Protein AF-X0W443-F1 (afdb_monomer_lite)

Structure (mmCIF, N/CA/C/O backbone):
data_AF-X0W443-F1
#
_entry.id   AF-X0W443-F1
#
loop_
_atom_site.group_PDB
_atom_site.id
_atom_site.type_symbol
_atom_site.label_atom_id
_atom_site.label_alt_id
_atom_site.label_comp_id
_atom_site.label_asym_id
_atom_site.label_entity_id
_atom_site.label_seq_id
_atom_site.pdbx_PDB_ins_code
_atom_site.Cartn_x
_atom_site.Cartn_y
_atom_site.Cartn_z
_atom_site.occupancy
_atom_site.B_iso_or_equiv
_atom_site.auth_seq_id
_atom_site.auth_comp_id
_atom_site.auth_asym_id
_atom_site.auth_atom_id
_atom_site.pdbx_PDB_model_num
ATOM 1 N N . MET A 1 1 ? 32.071 -3.209 -74.431 1.00 52.06 1 MET A N 1
ATOM 2 C CA . MET A 1 1 ? 31.300 -3.433 -73.193 1.00 52.06 1 MET A CA 1
ATOM 3 C C . MET A 1 1 ? 31.252 -4.929 -72.964 1.00 52.06 1 MET A C 1
ATOM 5 O O . MET A 1 1 ? 30.670 -5.610 -73.795 1.00 52.06 1 MET A O 1
ATOM 9 N N . SER A 1 2 ? 31.930 -5.440 -71.938 1.00 71.38 2 SER A N 1
ATOM 10 C CA . SER A 1 2 ? 31.819 -6.853 -71.553 1.00 71.38 2 SER A CA 1
ATOM 11 C C . SER A 1 2 ? 30.580 -7.024 -70.680 1.00 71.38 2 SER A C 1
ATOM 13 O O . SER A 1 2 ? 30.378 -6.226 -69.766 1.00 71.38 2 SER A O 1
ATOM 15 N N . GLU A 1 3 ? 29.752 -8.022 -70.983 1.00 73.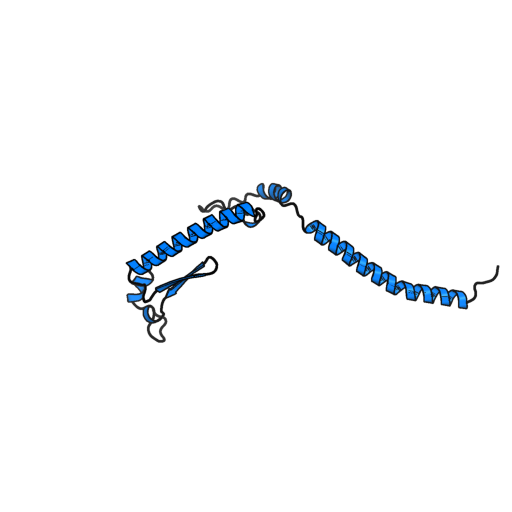38 3 GLU A N 1
ATOM 16 C CA . GLU A 1 3 ? 28.623 -8.408 -70.133 1.00 73.38 3 GLU A CA 1
ATOM 17 C C . GLU A 1 3 ? 29.128 -8.861 -68.753 1.00 73.38 3 GLU A C 1
ATOM 19 O O . GLU A 1 3 ? 30.177 -9.514 -68.674 1.00 73.38 3 GLU A O 1
ATOM 24 N N . PRO A 1 4 ? 28.419 -8.519 -67.663 1.00 71.44 4 PRO A N 1
ATOM 25 C CA . PRO A 1 4 ? 28.774 -8.999 -66.333 1.00 71.44 4 PRO A CA 1
ATOM 26 C C . PRO A 1 4 ? 28.656 -10.529 -66.283 1.00 71.44 4 PRO A C 1
ATOM 28 O O . PRO A 1 4 ? 27.677 -11.101 -66.768 1.00 71.44 4 PRO A O 1
ATOM 31 N N . LYS A 1 5 ? 29.665 -11.205 -65.717 1.00 78.31 5 LYS A N 1
ATOM 32 C CA . LYS A 1 5 ? 29.661 -12.667 -65.588 1.00 78.31 5 LYS A CA 1
ATOM 33 C C . LYS A 1 5 ? 28.677 -13.092 -64.501 1.00 78.31 5 LYS A C 1
ATOM 35 O O . LYS A 1 5 ? 28.579 -12.461 -63.456 1.00 78.31 5 LYS A O 1
ATOM 40 N N . LEU A 1 6 ? 27.992 -14.212 -64.734 1.00 72.19 6 LEU A N 1
ATOM 41 C CA . LEU A 1 6 ? 26.982 -14.767 -63.824 1.00 72.19 6 LEU A CA 1
ATOM 42 C C . LEU A 1 6 ? 27.529 -15.036 -62.407 1.00 72.19 6 LEU A C 1
ATOM 44 O O . LEU A 1 6 ? 26.808 -14.852 -61.432 1.00 72.19 6 LEU A O 1
ATOM 48 N N . SER A 1 7 ? 28.817 -15.386 -62.299 1.00 73.69 7 SER A N 1
ATOM 49 C CA . SER A 1 7 ? 29.536 -15.565 -61.028 1.00 73.69 7 SER A CA 1
ATOM 50 C C . SER A 1 7 ? 29.558 -14.306 -60.168 1.00 73.69 7 SER A C 1
ATOM 52 O O . SER A 1 7 ? 29.420 -14.383 -58.950 1.00 73.69 7 SER A O 1
ATOM 54 N N . ASP A 1 8 ? 29.693 -13.148 -60.810 1.00 75.25 8 ASP A N 1
ATOM 55 C CA . ASP A 1 8 ? 29.823 -11.865 -60.126 1.00 75.25 8 ASP A CA 1
ATOM 56 C C . ASP A 1 8 ? 28.459 -11.457 -59.545 1.00 75.25 8 ASP A C 1
ATOM 58 O O . ASP A 1 8 ? 28.387 -10.831 -58.493 1.00 75.25 8 ASP A O 1
ATOM 62 N N . LEU A 1 9 ? 27.355 -11.873 -60.181 1.00 70.88 9 LEU A N 1
ATOM 63 C CA . LEU A 1 9 ? 25.999 -11.609 -59.689 1.00 70.88 9 LEU A CA 1
ATOM 64 C C . LEU A 1 9 ? 25.621 -12.514 -58.507 1.00 70.88 9 LEU A C 1
ATOM 66 O O . LEU A 1 9 ? 24.875 -12.097 -57.621 1.00 70.88 9 LEU A O 1
ATOM 70 N N . GLU A 1 10 ? 26.154 -13.734 -58.471 1.00 68.06 10 GLU A N 1
ATOM 71 C CA . GLU A 1 10 ? 25.910 -14.704 -57.400 1.00 68.06 10 GLU A CA 1
ATOM 72 C C . GLU A 1 10 ? 26.677 -14.342 -56.113 1.00 68.06 10 GLU A C 1
ATOM 74 O O . GLU A 1 10 ? 26.147 -14.483 -55.009 1.00 68.06 10 GLU A O 1
ATOM 79 N N . GLU A 1 11 ? 27.887 -13.786 -56.244 1.00 66.50 11 GLU A N 1
ATOM 80 C CA . GLU A 1 11 ? 28.679 -13.260 -55.122 1.00 66.50 11 GLU A CA 1
ATOM 81 C C . GLU A 1 11 ? 28.038 -12.007 -54.495 1.00 66.50 11 GLU A C 1
ATOM 83 O O . GLU A 1 11 ? 27.964 -11.889 -53.265 1.00 66.50 11 GLU A O 1
ATOM 88 N N . ILE A 1 12 ? 27.489 -11.105 -55.321 1.00 64.00 12 ILE A N 1
ATOM 89 C CA . ILE A 1 12 ? 26.741 -9.925 -54.855 1.00 64.00 12 ILE A CA 1
ATOM 90 C C . ILE A 1 12 ? 25.462 -10.359 -54.121 1.00 64.00 12 ILE A C 1
ATOM 92 O O . ILE A 1 12 ? 25.199 -9.878 -53.020 1.00 64.00 12 ILE A O 1
ATOM 96 N N . ALA A 1 13 ? 24.709 -11.322 -54.666 1.00 62.22 13 ALA A N 1
ATOM 97 C CA . ALA A 1 13 ? 23.485 -11.832 -54.042 1.00 62.22 13 ALA A CA 1
ATOM 98 C C . ALA A 1 13 ? 23.741 -12.549 -52.702 1.00 62.22 13 ALA A C 1
ATOM 100 O O . ALA A 1 13 ? 22.975 -12.391 -51.750 1.00 62.22 13 ALA A O 1
ATOM 101 N N . GLN A 1 14 ? 24.833 -13.315 -52.586 1.00 61.97 14 GLN A N 1
ATOM 102 C CA . GLN A 1 14 ? 25.209 -13.957 -51.320 1.00 61.97 14 GLN A CA 1
ATOM 103 C C . GLN A 1 14 ? 25.698 -12.954 -50.271 1.00 61.97 14 GLN A C 1
ATOM 105 O O . GLN A 1 14 ? 25.458 -13.153 -49.077 1.00 61.97 14 GLN A O 1
ATOM 110 N N . THR A 1 15 ? 26.368 -11.883 -50.694 1.00 61.34 15 THR A N 1
ATOM 111 C CA . THR A 1 15 ? 26.790 -10.795 -49.802 1.00 61.34 15 THR A CA 1
ATOM 112 C C . THR A 1 15 ? 25.577 -10.036 -49.259 1.00 61.34 15 THR A C 1
ATOM 114 O O . THR A 1 15 ? 25.518 -9.758 -48.062 1.00 61.34 15 THR A O 1
ATOM 117 N N . ASP A 1 16 ? 24.568 -9.804 -50.099 1.00 63.78 16 ASP A N 1
ATOM 118 C CA . ASP A 1 16 ? 23.312 -9.147 -49.723 1.00 63.78 16 ASP A CA 1
ATOM 119 C C . ASP A 1 16 ? 22.477 -10.014 -48.759 1.00 63.78 16 ASP A C 1
ATOM 121 O O . ASP A 1 16 ? 22.036 -9.558 -47.704 1.00 63.78 16 ASP A O 1
ATOM 125 N N . ALA A 1 17 ? 22.379 -11.325 -49.018 1.00 63.25 17 ALA A N 1
ATOM 126 C CA . ALA A 1 17 ? 21.695 -12.269 -48.128 1.00 63.25 17 ALA A CA 1
ATOM 127 C C . ALA A 1 17 ? 22.380 -12.417 -46.751 1.00 63.25 17 ALA A C 1
ATOM 129 O O . ALA A 1 17 ? 21.708 -12.565 -45.726 1.00 63.25 17 ALA A O 1
ATOM 130 N N . ARG A 1 18 ? 23.720 -12.352 -46.696 1.00 66.38 18 ARG A N 1
ATOM 131 C CA . ARG A 1 18 ? 24.483 -12.343 -45.432 1.00 66.38 18 ARG A CA 1
ATOM 132 C C . ARG A 1 18 ? 24.425 -10.992 -44.717 1.00 66.38 18 ARG A C 1
ATOM 134 O O . ARG A 1 18 ? 24.603 -10.963 -43.506 1.00 66.38 18 ARG A O 1
ATOM 141 N N . GLY A 1 19 ? 24.181 -9.893 -45.422 1.00 76.62 19 GLY A N 1
ATOM 142 C CA . GLY A 1 19 ? 23.943 -8.580 -44.818 1.00 76.62 19 GLY A CA 1
ATOM 143 C C . GLY A 1 19 ? 22.516 -8.416 -44.290 1.00 76.62 19 GLY A C 1
ATOM 144 O O . GLY A 1 19 ? 22.306 -7.747 -43.281 1.00 76.62 19 GLY A O 1
ATOM 145 N N . ALA A 1 20 ? 21.539 -9.077 -44.917 1.00 80.38 20 ALA A N 1
ATOM 146 C CA . ALA A 1 20 ? 20.118 -8.909 -44.623 1.00 80.38 20 ALA A CA 1
ATOM 147 C C . ALA A 1 20 ? 19.718 -9.321 -43.194 1.00 80.38 20 ALA A C 1
ATOM 149 O O . ALA A 1 20 ? 18.956 -8.610 -42.541 1.00 80.38 20 ALA A O 1
ATOM 150 N N . TRP A 1 21 ? 20.253 -10.427 -42.656 1.00 86.25 21 TRP A N 1
ATOM 151 C CA . TRP A 1 21 ? 19.962 -10.812 -41.265 1.00 86.25 21 TRP A CA 1
ATOM 152 C C . TRP A 1 21 ? 20.581 -9.823 -40.269 1.00 86.25 21 TRP A C 1
ATOM 154 O O . TRP A 1 21 ? 19.950 -9.478 -39.269 1.00 86.25 21 TRP A O 1
ATOM 164 N N . LEU A 1 22 ? 21.778 -9.309 -40.574 1.00 87.75 22 LEU A N 1
ATOM 165 C CA . LEU A 1 22 ? 22.445 -8.292 -39.767 1.00 87.75 22 LEU A CA 1
ATOM 166 C C . LEU A 1 22 ? 21.655 -6.976 -39.792 1.00 87.75 22 LEU A C 1
ATOM 168 O O . LEU A 1 22 ? 21.589 -6.298 -38.774 1.00 87.75 22 LEU A O 1
ATOM 172 N N . LEU A 1 23 ? 21.009 -6.652 -40.918 1.00 85.19 23 LEU A N 1
ATOM 173 C CA . LEU A 1 23 ? 20.130 -5.492 -41.059 1.00 85.19 23 LEU A CA 1
ATOM 174 C C . LEU A 1 23 ? 18.880 -5.619 -40.178 1.00 85.19 23 LEU A C 1
ATOM 176 O O . LEU A 1 23 ? 18.570 -4.691 -39.440 1.00 85.19 23 LEU A O 1
ATOM 180 N N . THR A 1 24 ? 18.208 -6.777 -40.181 1.00 88.00 24 THR A N 1
ATOM 181 C CA . THR A 1 24 ? 17.054 -7.018 -39.288 1.00 88.00 24 THR A CA 1
ATOM 182 C C . THR A 1 24 ? 17.449 -7.039 -37.810 1.00 88.00 24 THR A C 1
ATOM 184 O O . THR A 1 24 ? 16.712 -6.556 -36.957 1.00 88.00 24 THR A O 1
ATOM 187 N N . TYR A 1 25 ? 18.638 -7.556 -37.494 1.00 92.19 25 TYR A N 1
ATOM 188 C CA . TYR A 1 25 ? 19.176 -7.539 -36.138 1.00 92.19 25 TYR A CA 1
ATOM 189 C C . TYR A 1 25 ? 19.521 -6.117 -35.686 1.00 92.19 25 TYR A C 1
ATOM 191 O O . TYR A 1 25 ? 19.158 -5.718 -34.580 1.00 92.19 25 TYR A O 1
ATOM 199 N N . ALA A 1 26 ? 20.186 -5.342 -36.545 1.00 92.25 26 ALA A N 1
ATOM 200 C CA . ALA A 1 26 ? 20.480 -3.941 -36.287 1.00 92.25 26 ALA A CA 1
ATOM 201 C C . ALA A 1 26 ? 19.184 -3.152 -36.063 1.00 92.25 26 ALA A C 1
ATOM 203 O O . ALA A 1 26 ? 19.113 -2.402 -35.094 1.00 92.25 26 ALA A O 1
ATOM 204 N N . ASP A 1 27 ? 18.146 -3.393 -36.869 1.00 92.38 27 ASP A N 1
ATOM 205 C CA . ASP A 1 27 ? 16.824 -2.783 -36.696 1.00 92.38 27 ASP A CA 1
ATOM 206 C C . ASP A 1 27 ? 16.228 -3.104 -35.312 1.00 92.38 27 ASP A C 1
ATOM 208 O O . ASP A 1 27 ? 15.940 -2.189 -34.541 1.00 92.38 27 ASP A O 1
ATOM 212 N N . LEU A 1 28 ? 16.186 -4.378 -34.901 1.00 95.12 28 LEU A N 1
ATOM 213 C CA . LEU A 1 28 ? 15.708 -4.774 -33.566 1.00 95.12 28 LEU A CA 1
ATOM 214 C C . LEU A 1 28 ? 16.500 -4.122 -32.420 1.00 95.12 28 LEU A C 1
ATOM 216 O O . LEU A 1 28 ? 15.906 -3.665 -31.442 1.00 95.12 28 LEU A O 1
ATOM 220 N N . VAL A 1 29 ? 17.829 -4.037 -32.532 1.00 95.25 29 VAL A N 1
ATOM 221 C CA . VAL A 1 29 ? 18.672 -3.367 -31.527 1.00 95.25 29 VAL A CA 1
ATOM 222 C C . VAL A 1 29 ? 18.383 -1.866 -31.485 1.00 95.25 29 VAL A C 1
ATOM 224 O O . VAL A 1 29 ? 18.293 -1.297 -30.396 1.00 95.25 29 VAL A O 1
ATOM 227 N N . THR A 1 30 ? 18.182 -1.217 -32.637 1.00 92.62 30 THR A N 1
ATOM 228 C CA . THR A 1 30 ? 17.800 0.201 -32.672 1.00 92.62 30 THR A CA 1
ATOM 229 C C . THR A 1 30 ? 16.401 0.445 -32.116 1.00 92.62 30 THR A C 1
ATOM 231 O O . THR A 1 30 ? 16.217 1.415 -31.385 1.00 92.62 30 THR A O 1
ATOM 234 N N . LEU A 1 31 ? 15.439 -0.453 -32.350 1.00 94.94 31 LEU A N 1
ATOM 235 C CA . LEU A 1 31 ? 14.108 -0.373 -31.749 1.00 94.94 31 LEU A CA 1
ATOM 236 C C . LEU A 1 31 ? 14.175 -0.499 -30.225 1.00 94.94 31 LEU A C 1
ATOM 238 O O . LEU A 1 31 ? 13.532 0.280 -29.527 1.00 94.94 31 LEU A O 1
ATOM 242 N N . ILE A 1 32 ? 14.996 -1.410 -29.694 1.00 94.38 32 ILE A N 1
ATOM 243 C CA . ILE A 1 32 ? 15.212 -1.547 -28.244 1.00 94.38 32 ILE A CA 1
ATOM 244 C C . ILE A 1 32 ? 15.904 -0.302 -27.669 1.00 94.38 32 ILE A C 1
ATOM 246 O O . ILE A 1 32 ? 15.516 0.171 -26.602 1.00 94.38 32 ILE A O 1
ATOM 250 N N . LEU A 1 33 ? 16.891 0.265 -28.372 1.00 94.25 33 LEU A N 1
ATOM 251 C CA . LEU A 1 33 ? 17.583 1.489 -27.958 1.00 94.25 33 LEU A CA 1
ATOM 252 C C . LEU A 1 33 ? 16.625 2.685 -27.902 1.00 94.25 33 LEU A C 1
ATOM 254 O O . LEU A 1 33 ? 16.567 3.381 -26.890 1.00 94.25 33 LEU A O 1
ATOM 258 N N . VAL A 1 34 ? 15.852 2.907 -28.968 1.00 93.75 34 VAL A N 1
ATOM 259 C CA . VAL A 1 34 ? 14.841 3.970 -29.029 1.00 93.75 34 VAL A CA 1
ATOM 260 C C . VAL A 1 34 ? 13.779 3.743 -27.960 1.00 93.75 34 VAL A C 1
ATOM 262 O O . VAL A 1 34 ? 13.420 4.680 -27.257 1.00 93.75 34 VAL A O 1
ATOM 265 N N . PHE A 1 35 ? 13.324 2.505 -27.764 1.00 92.50 35 PHE A N 1
ATOM 266 C CA . PHE A 1 35 ? 12.369 2.163 -26.714 1.00 92.50 35 PHE A CA 1
ATOM 267 C C . PHE A 1 35 ? 12.915 2.460 -25.312 1.00 92.50 35 PHE A C 1
ATOM 269 O O . PHE A 1 35 ? 12.212 3.053 -24.500 1.00 92.50 35 PHE A O 1
ATOM 276 N N . PHE A 1 36 ? 14.178 2.135 -25.031 1.00 92.38 36 PHE A N 1
ATOM 277 C CA . PHE A 1 36 ? 14.815 2.450 -23.753 1.00 92.38 36 PHE A CA 1
ATOM 278 C C . PHE A 1 36 ? 14.963 3.960 -23.536 1.00 92.38 36 PHE A C 1
ATOM 280 O O . PHE A 1 36 ? 14.682 4.453 -22.448 1.00 92.38 36 PHE A O 1
ATOM 287 N N . VAL A 1 37 ? 15.339 4.713 -24.575 1.00 90.69 37 VAL A N 1
ATOM 288 C CA . VAL A 1 37 ? 15.403 6.182 -24.525 1.00 90.69 37 VAL A CA 1
ATOM 289 C C . VAL A 1 37 ? 14.012 6.791 -24.325 1.00 90.69 37 VAL A C 1
ATOM 291 O O . VAL A 1 37 ? 13.880 7.737 -23.556 1.00 90.69 37 VAL A O 1
ATOM 294 N N . LEU A 1 38 ? 12.967 6.235 -24.947 1.00 87.94 38 LEU A N 1
ATOM 295 C CA . LEU A 1 38 ? 11.578 6.648 -24.725 1.00 87.94 38 LEU A CA 1
ATOM 296 C C . LEU A 1 38 ? 11.124 6.348 -23.292 1.00 87.94 38 LEU A C 1
ATOM 298 O O . LEU A 1 38 ? 10.554 7.224 -22.648 1.00 87.94 38 LEU A O 1
ATOM 302 N N . LEU A 1 39 ? 11.414 5.154 -22.762 1.00 85.31 39 LEU A N 1
ATOM 303 C CA . LEU A 1 39 ? 11.135 4.812 -21.364 1.00 85.31 39 LEU A CA 1
ATOM 304 C C . LEU A 1 39 ? 11.891 5.731 -20.401 1.00 85.31 39 LEU A C 1
ATOM 306 O O . LEU A 1 39 ? 11.318 6.176 -19.413 1.00 85.31 39 LEU A O 1
ATOM 310 N N . PHE A 1 40 ? 13.146 6.063 -20.703 1.00 84.25 40 PHE A N 1
ATOM 311 C CA . PHE A 1 40 ? 13.945 7.001 -19.920 1.00 84.25 40 PHE A CA 1
ATOM 312 C C . PHE A 1 40 ? 13.392 8.433 -19.987 1.00 84.25 40 PHE A C 1
ATOM 314 O O . PHE A 1 40 ? 13.305 9.104 -18.964 1.00 84.25 40 PHE A O 1
ATOM 321 N N . ALA A 1 41 ? 12.952 8.891 -21.161 1.00 81.38 41 ALA A N 1
ATOM 322 C CA . ALA A 1 41 ? 12.336 10.205 -21.331 1.00 81.38 41 ALA A CA 1
ATOM 323 C C . ALA A 1 41 ? 10.982 10.315 -20.607 1.00 81.38 41 ALA A C 1
ATOM 325 O O . ALA A 1 41 ? 10.680 11.351 -20.022 1.00 81.38 41 ALA A O 1
ATOM 326 N N . LEU A 1 42 ? 10.185 9.241 -20.597 1.00 71.31 42 LEU A N 1
ATOM 327 C CA . LEU A 1 42 ? 8.937 9.159 -19.829 1.00 71.31 42 LEU A CA 1
ATOM 328 C C . LEU A 1 42 ? 9.171 8.930 -18.331 1.00 71.31 42 LEU A C 1
ATOM 330 O O . LEU A 1 42 ? 8.305 9.261 -17.524 1.00 71.31 42 LEU A O 1
ATOM 334 N N . SER A 1 43 ? 10.335 8.398 -17.946 1.00 76.62 43 SER A N 1
ATOM 335 C CA . SER A 1 43 ? 10.702 8.176 -16.543 1.00 76.62 43 SER A CA 1
ATOM 336 C C . SER A 1 43 ? 10.777 9.477 -15.740 1.00 76.62 43 SER A C 1
ATOM 338 O O . SER A 1 43 ? 10.760 9.420 -14.511 1.00 76.62 43 SER A O 1
ATOM 340 N N . SER A 1 44 ? 10.818 10.628 -16.412 1.00 65.81 44 SER A N 1
ATOM 341 C CA . SER A 1 44 ? 10.774 11.950 -15.793 1.00 65.81 44 SER A CA 1
ATOM 342 C C . SER A 1 44 ? 9.628 12.776 -16.373 1.00 65.81 44 SER A C 1
ATOM 344 O O . SER A 1 44 ? 9.836 13.816 -16.995 1.00 65.81 44 SER A O 1
ATOM 346 N N . ILE A 1 45 ? 8.390 12.319 -16.172 1.00 59.88 45 ILE A N 1
ATOM 347 C CA . ILE A 1 45 ? 7.226 13.206 -16.267 1.00 59.88 45 ILE A CA 1
ATOM 348 C C . ILE A 1 45 ? 7.294 14.178 -15.085 1.00 59.88 45 ILE A C 1
ATOM 350 O O . ILE A 1 45 ? 7.034 13.822 -13.937 1.00 59.88 45 ILE A O 1
ATOM 354 N N . GLU A 1 46 ? 7.680 15.416 -15.389 1.00 60.50 46 GLU A N 1
ATOM 355 C CA . GLU A 1 46 ? 7.605 16.564 -14.490 1.00 60.50 46 GLU A CA 1
ATOM 356 C C . GLU A 1 46 ? 6.143 16.742 -14.054 1.00 60.50 46 GLU A C 1
ATOM 358 O O . GLU A 1 46 ? 5.276 17.170 -14.821 1.00 60.50 46 GLU A O 1
ATOM 363 N N . MET A 1 47 ? 5.859 16.365 -12.809 1.00 51.75 47 MET A N 1
ATOM 364 C CA . MET A 1 47 ? 4.509 16.264 -12.255 1.00 51.75 47 MET A CA 1
ATOM 365 C C . MET A 1 47 ? 3.767 17.616 -12.249 1.00 51.75 47 MET A C 1
ATOM 367 O O . MET A 1 47 ? 2.543 17.632 -12.199 1.00 51.75 47 MET A O 1
ATOM 371 N N . GLY A 1 48 ? 4.470 18.750 -12.371 1.00 55.09 48 GLY A N 1
ATOM 372 C CA . GLY A 1 48 ? 3.904 20.102 -12.260 1.00 55.09 48 GLY A CA 1
ATOM 373 C C . GLY A 1 48 ? 2.902 20.503 -13.353 1.00 55.09 48 GLY A C 1
ATOM 374 O O . GLY A 1 48 ? 1.830 21.012 -13.038 1.00 55.09 48 GLY A O 1
ATOM 375 N N . ASN A 1 49 ? 3.177 20.224 -14.632 1.00 55.59 49 ASN A N 1
ATOM 376 C CA . ASN A 1 49 ? 2.347 20.757 -15.731 1.00 55.59 49 ASN A CA 1
ATOM 377 C C . ASN A 1 49 ? 1.008 20.019 -15.897 1.00 55.59 49 ASN A C 1
ATOM 379 O O . ASN A 1 49 ? -0.007 20.618 -16.248 1.00 55.59 49 ASN A O 1
ATOM 383 N N . ILE A 1 50 ? 0.992 18.714 -15.615 1.00 51.59 50 ILE A N 1
ATOM 384 C CA . ILE A 1 50 ? -0.244 17.916 -15.567 1.00 51.59 50 ILE A CA 1
ATOM 385 C C . ILE A 1 50 ? -1.037 18.284 -14.310 1.00 51.59 50 ILE A C 1
ATOM 387 O O . ILE A 1 50 ? -2.267 18.302 -14.328 1.00 51.59 50 ILE A O 1
ATOM 391 N N . THR A 1 51 ? -0.327 18.654 -13.242 1.00 51.31 51 THR A N 1
ATOM 392 C CA . THR A 1 51 ? -0.937 19.071 -11.989 1.00 51.31 51 THR A CA 1
ATOM 393 C C . THR A 1 51 ? -1.756 20.335 -12.126 1.00 51.31 51 THR A C 1
ATOM 395 O O . THR A 1 51 ? -2.908 20.378 -11.702 1.00 51.31 51 THR A O 1
ATOM 398 N N . ASP A 1 52 ? -1.211 21.337 -12.799 1.00 55.69 52 ASP A N 1
ATOM 399 C CA . ASP A 1 52 ? -1.912 22.603 -12.977 1.00 55.69 52 ASP A CA 1
ATOM 400 C C . ASP A 1 52 ? -3.111 22.487 -13.935 1.00 55.69 52 ASP A C 1
ATOM 402 O O . ASP A 1 52 ? -4.131 23.142 -13.721 1.00 55.69 52 ASP A O 1
ATOM 406 N N . ALA A 1 53 ? -3.061 21.577 -14.916 1.00 57.47 53 ALA A N 1
ATOM 407 C CA . ALA A 1 53 ? -4.215 21.252 -15.756 1.00 57.47 53 ALA A CA 1
ATOM 408 C C . ALA A 1 53 ? -5.320 20.511 -14.975 1.00 57.47 53 ALA A C 1
ATOM 410 O O . ALA A 1 53 ? -6.499 20.838 -15.106 1.00 57.47 53 ALA A O 1
ATOM 411 N N . LEU A 1 54 ? -4.952 19.548 -14.125 1.00 51.03 54 LEU A N 1
ATOM 412 C CA . LEU A 1 54 ? -5.896 18.740 -13.346 1.00 51.03 54 LEU A CA 1
ATOM 413 C C . LEU A 1 54 ? -6.452 19.472 -12.110 1.00 51.03 54 LEU A C 1
ATOM 415 O O . LEU A 1 54 ? -7.568 19.176 -11.693 1.00 51.03 54 LEU A O 1
ATOM 419 N N . LYS A 1 55 ? -5.736 20.465 -11.560 1.00 54.25 55 LYS A N 1
ATOM 420 C CA . LYS A 1 55 ? -6.241 21.375 -10.511 1.00 54.25 55 LYS A CA 1
ATOM 421 C C . LYS A 1 55 ? -7.463 22.168 -10.967 1.00 54.25 55 LYS A C 1
ATOM 423 O O . LYS A 1 55 ? -8.294 22.519 -10.146 1.00 54.25 55 LYS A O 1
ATOM 428 N N . SER A 1 56 ? -7.595 22.444 -12.266 1.00 54.25 56 SER A N 1
ATOM 429 C CA . SER A 1 56 ? -8.786 23.119 -12.802 1.00 54.25 56 SER A CA 1
ATOM 430 C C . SER A 1 56 ? -10.029 22.218 -12.843 1.00 54.25 56 SER A C 1
ATOM 432 O O . SER A 1 56 ? -11.146 22.708 -12.996 1.00 54.25 56 SER A O 1
ATOM 434 N N . PHE A 1 57 ? -9.850 20.904 -12.670 1.00 53.25 57 PHE A N 1
ATOM 435 C CA . PHE A 1 57 ? -10.907 19.897 -12.672 1.00 53.25 57 PHE A CA 1
ATOM 436 C C . PHE A 1 57 ? -11.310 19.532 -11.230 1.00 53.25 57 PHE A C 1
ATOM 438 O O . PHE A 1 57 ? -11.330 18.369 -10.831 1.00 53.25 57 PHE A O 1
ATOM 445 N N . GLU A 1 58 ? -11.599 20.543 -10.408 1.00 50.78 58 GLU A N 1
ATOM 446 C CA . GLU A 1 58 ? -12.176 20.371 -9.070 1.00 50.78 58 GLU A CA 1
ATOM 447 C C . GLU A 1 58 ? -13.622 19.850 -9.180 1.00 50.78 58 GLU A C 1
ATOM 449 O O . GLU A 1 58 ? -14.585 20.617 -9.239 1.00 50.78 58 GLU A O 1
ATOM 454 N N . ILE A 1 59 ? -13.812 18.527 -9.197 1.00 50.00 59 ILE A N 1
ATOM 455 C CA . ILE A 1 59 ? -15.147 17.941 -9.021 1.00 50.00 59 ILE A CA 1
ATOM 456 C C . ILE A 1 59 ? -15.535 18.075 -7.542 1.00 50.00 59 ILE A C 1
ATOM 458 O O . ILE A 1 59 ? -15.054 17.339 -6.683 1.00 50.00 59 ILE A O 1
ATOM 462 N N . THR A 1 60 ? -16.449 19.001 -7.247 1.00 46.62 60 THR A N 1
ATOM 463 C CA . THR A 1 60 ? -17.137 19.074 -5.951 1.00 46.62 60 THR A CA 1
ATOM 464 C C . THR A 1 60 ? -18.156 17.935 -5.875 1.00 46.62 60 THR A C 1
ATOM 466 O O . THR A 1 60 ? -19.298 18.081 -6.308 1.00 46.62 60 THR A O 1
ATOM 469 N N . ILE A 1 61 ? -17.745 16.775 -5.359 1.00 48.28 61 ILE A N 1
ATOM 470 C CA . ILE A 1 61 ? -18.681 15.705 -4.993 1.00 48.28 61 ILE A CA 1
ATOM 471 C C . ILE A 1 61 ? -19.278 16.093 -3.641 1.00 48.28 61 ILE A C 1
ATOM 473 O O . ILE A 1 61 ? -18.614 16.040 -2.608 1.00 48.28 61 ILE A O 1
ATOM 477 N N . GLY A 1 62 ? -20.518 16.579 -3.681 1.00 47.56 62 GLY A N 1
ATOM 478 C CA . GLY A 1 62 ? -21.261 17.032 -2.514 1.00 47.56 62 GLY A CA 1
ATOM 479 C C . GLY A 1 62 ? -21.551 15.891 -1.549 1.00 47.56 62 GLY A C 1
ATOM 480 O O . GLY A 1 62 ? -22.491 15.138 -1.760 1.00 47.56 62 GLY A O 1
ATOM 481 N N . THR A 1 63 ? -20.754 15.805 -0.490 1.00 41.00 63 THR A N 1
ATOM 482 C CA . THR A 1 63 ? -21.090 15.207 0.808 1.00 41.00 63 THR A CA 1
ATOM 483 C C . THR A 1 63 ? -20.057 15.707 1.819 1.00 41.00 63 THR A C 1
ATOM 485 O O . THR A 1 63 ? -18.888 15.863 1.483 1.00 41.00 63 THR A O 1
ATOM 488 N N . GLU A 1 64 ? -20.510 16.006 3.031 1.00 50.22 64 GLU A N 1
ATOM 489 C CA . GLU A 1 64 ? -19.874 16.775 4.117 1.00 50.22 64 GLU A CA 1
ATOM 490 C C . GLU A 1 64 ? -18.593 16.156 4.745 1.00 50.22 64 GLU A C 1
ATOM 492 O O . GLU A 1 64 ? -18.402 16.176 5.959 1.00 50.22 64 GLU A O 1
ATOM 497 N N . THR A 1 65 ? -17.681 15.597 3.952 1.00 49.56 65 THR A N 1
ATOM 498 C CA . THR A 1 65 ? -16.399 15.022 4.404 1.00 49.56 65 THR A CA 1
ATOM 499 C C . THR A 1 65 ? -15.222 15.774 3.774 1.00 49.56 65 THR A C 1
ATOM 501 O O . THR A 1 65 ? -15.393 16.367 2.707 1.00 49.56 65 THR A O 1
ATOM 504 N N . PRO A 1 66 ? -14.046 15.837 4.436 1.00 46.88 66 PRO A N 1
ATOM 505 C CA . PRO A 1 66 ? -13.003 16.804 4.107 1.00 46.88 66 PRO A CA 1
ATOM 506 C C . PRO A 1 66 ? -12.592 16.679 2.644 1.00 46.88 66 PRO A C 1
ATOM 508 O O . PRO A 1 66 ? -12.450 15.577 2.122 1.00 46.88 66 PRO A O 1
ATOM 511 N N . LYS A 1 67 ? -12.441 17.840 2.001 1.00 49.59 67 LYS A N 1
ATOM 512 C CA . LYS A 1 67 ? -12.104 18.021 0.588 1.00 49.59 67 LYS A CA 1
ATOM 513 C C . LYS A 1 67 ? -10.762 17.360 0.262 1.00 49.59 67 LYS A C 1
ATOM 515 O O . LYS A 1 67 ? -9.732 18.024 0.228 1.00 49.59 67 LYS A O 1
ATOM 520 N N . THR A 1 68 ? -10.774 16.052 0.044 1.00 48.84 68 THR A N 1
ATOM 521 C CA . THR A 1 68 ? -9.639 15.308 -0.486 1.00 48.84 68 THR A CA 1
ATOM 522 C C . THR A 1 68 ? -9.632 15.520 -1.987 1.00 48.84 68 THR A C 1
ATOM 524 O O . THR A 1 68 ? -10.545 15.104 -2.700 1.00 48.84 68 THR A O 1
ATOM 527 N N . THR A 1 69 ? -8.619 16.231 -2.464 1.00 52.00 69 THR A N 1
ATOM 528 C CA . THR A 1 69 ? -8.425 16.431 -3.896 1.00 52.00 69 THR A CA 1
ATOM 529 C C . THR A 1 69 ? -7.773 15.180 -4.477 1.00 52.00 69 THR A C 1
ATOM 531 O O . THR A 1 69 ? -6.941 14.547 -3.832 1.00 52.00 69 THR A O 1
ATOM 534 N N . LEU A 1 70 ? -8.105 14.822 -5.721 1.00 46.03 70 LEU A N 1
ATOM 535 C CA . LEU A 1 70 ? -7.424 13.734 -6.448 1.00 46.03 70 LEU A CA 1
ATOM 536 C C . LEU A 1 70 ? -5.899 13.980 -6.558 1.00 46.03 70 LEU A C 1
ATOM 538 O O . LEU A 1 70 ? -5.134 13.050 -6.803 1.00 46.03 70 LEU A O 1
ATOM 542 N N . PHE A 1 71 ? -5.468 15.222 -6.301 1.00 43.16 71 PHE A N 1
ATOM 543 C CA . PHE A 1 71 ? -4.083 15.652 -6.137 1.00 43.16 71 PHE A CA 1
ATOM 544 C C . PHE A 1 71 ? -3.343 15.010 -4.962 1.00 43.16 71 PHE A C 1
ATOM 546 O O . PHE A 1 71 ? -2.212 14.570 -5.153 1.00 43.16 71 PHE A O 1
ATOM 553 N N . ASP A 1 72 ? -3.978 14.871 -3.793 1.00 51.25 72 ASP A N 1
ATOM 554 C CA . ASP A 1 72 ? -3.363 14.259 -2.600 1.00 51.25 72 ASP A CA 1
ATOM 555 C C . ASP A 1 72 ? -2.996 12.780 -2.819 1.00 51.25 72 ASP A C 1
ATOM 557 O O . ASP A 1 72 ? -2.128 12.234 -2.141 1.00 51.25 72 ASP A O 1
ATOM 561 N N . ILE A 1 73 ? -3.633 12.126 -3.795 1.00 50.41 73 ILE A N 1
ATOM 562 C CA . ILE A 1 73 ? -3.385 10.721 -4.142 1.00 50.41 73 ILE A CA 1
ATOM 563 C C . ILE A 1 73 ? -2.179 10.591 -5.094 1.00 50.41 73 ILE A C 1
ATOM 565 O O . ILE A 1 73 ? -1.452 9.600 -5.037 1.00 50.41 73 ILE A O 1
ATOM 569 N N . ILE A 1 74 ? -1.930 11.590 -5.952 1.00 47.81 74 ILE A N 1
ATOM 570 C CA . ILE A 1 74 ? -0.912 11.530 -7.019 1.00 47.81 74 ILE A CA 1
ATOM 571 C C . ILE A 1 74 ? 0.392 12.244 -6.619 1.00 47.81 74 ILE A C 1
ATOM 573 O O . ILE A 1 74 ? 1.469 11.785 -6.998 1.00 47.81 74 ILE A O 1
ATOM 577 N N . GLU A 1 75 ? 0.339 13.294 -5.787 1.00 47.50 75 GLU A N 1
ATOM 578 C CA . GLU A 1 75 ? 1.487 14.114 -5.334 1.00 47.50 75 GLU A CA 1
ATOM 579 C C . GLU A 1 75 ? 2.353 13.418 -4.259 1.00 47.50 75 GLU A C 1
ATOM 581 O O . GLU A 1 75 ? 2.916 13.991 -3.327 1.00 47.50 75 GLU A O 1
ATOM 586 N N . THR A 1 76 ? 2.512 12.117 -4.417 1.00 47.56 76 THR A N 1
ATOM 587 C CA . THR A 1 76 ? 3.369 11.241 -3.634 1.00 47.56 76 THR A CA 1
ATOM 588 C C . THR A 1 76 ? 4.806 11.393 -4.176 1.00 47.56 76 THR A C 1
ATOM 590 O O . THR A 1 76 ? 5.432 10.442 -4.626 1.00 47.56 76 THR A O 1
ATOM 593 N N . GLY A 1 77 ? 5.351 12.619 -4.168 1.00 46.59 77 GLY A N 1
ATOM 594 C CA . GLY A 1 77 ? 6.657 12.970 -4.767 1.00 46.59 77 GLY A CA 1
ATOM 595 C C . GLY A 1 77 ? 7.630 13.745 -3.865 1.00 46.59 77 GLY A C 1
ATOM 596 O O . GLY A 1 77 ? 8.832 13.750 -4.116 1.00 46.59 77 GLY A O 1
ATOM 597 N N . SER A 1 78 ? 7.170 14.345 -2.763 1.00 49.56 78 SER A N 1
ATOM 598 C CA . SER A 1 78 ? 8.044 15.054 -1.814 1.00 49.56 78 SER A CA 1
ATOM 599 C C . SER A 1 78 ? 8.496 14.125 -0.680 1.00 49.56 78 SER A C 1
ATOM 601 O O . SER A 1 78 ? 7.785 13.947 0.308 1.00 49.56 78 SER A O 1
ATOM 603 N N . LEU A 1 79 ? 9.683 13.520 -0.808 1.00 49.22 79 LEU A N 1
ATOM 604 C CA . LEU A 1 79 ? 10.275 12.614 0.199 1.00 49.22 79 LEU A CA 1
ATOM 605 C C . LEU A 1 79 ? 10.353 13.226 1.612 1.00 49.22 79 LEU A C 1
ATOM 607 O O . LEU A 1 79 ? 10.172 12.523 2.605 1.00 49.22 79 LEU A O 1
ATOM 611 N N . GLU A 1 80 ? 10.559 14.539 1.713 1.00 47.03 80 GLU A N 1
ATOM 612 C CA . GLU A 1 80 ? 10.637 15.245 2.997 1.00 47.03 80 GLU A CA 1
ATOM 613 C C . GLU A 1 80 ? 9.255 15.501 3.620 1.00 47.03 80 GLU A C 1
ATOM 615 O O . GLU A 1 80 ? 9.094 15.421 4.840 1.00 47.03 80 GLU A O 1
ATOM 620 N N . LYS A 1 81 ? 8.216 15.725 2.801 1.00 46.09 81 LYS A N 1
ATOM 621 C CA . LYS A 1 81 ? 6.841 15.868 3.302 1.00 46.09 81 LYS A CA 1
ATOM 622 C C . LYS A 1 81 ? 6.206 14.511 3.620 1.00 46.09 81 LYS A C 1
ATOM 624 O O . LYS A 1 81 ? 5.424 14.444 4.561 1.00 46.09 81 LYS A O 1
ATOM 629 N N . ARG A 1 82 ? 6.623 13.431 2.939 1.00 46.94 82 ARG A N 1
ATOM 630 C CA . ARG A 1 82 ? 6.292 12.042 3.306 1.00 46.94 82 ARG A CA 1
ATOM 631 C C . ARG A 1 82 ? 6.817 11.669 4.686 1.00 46.94 82 ARG A C 1
ATOM 633 O O . ARG A 1 82 ? 6.027 11.222 5.489 1.00 46.94 82 ARG A O 1
ATOM 640 N N . LYS A 1 83 ? 8.086 11.941 5.026 1.00 48.22 83 LYS A N 1
ATOM 641 C CA . LYS A 1 83 ? 8.601 11.658 6.385 1.00 48.22 83 LYS A CA 1
ATOM 642 C C . LYS A 1 83 ? 7.805 12.369 7.475 1.00 48.22 83 LYS A C 1
ATOM 644 O O . LYS A 1 83 ? 7.530 11.785 8.516 1.00 48.22 83 LYS A O 1
ATOM 649 N N . LYS A 1 84 ? 7.430 13.630 7.242 1.00 53.06 84 LYS A N 1
ATOM 650 C CA . LYS A 1 84 ? 6.633 14.4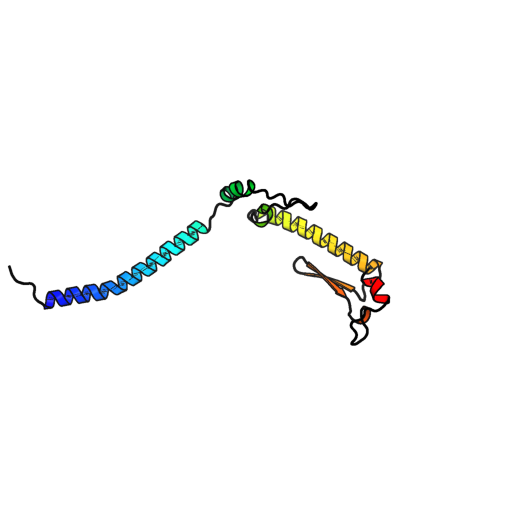03 8.201 1.00 53.06 84 LYS A CA 1
ATOM 651 C C . LYS A 1 84 ? 5.189 13.896 8.281 1.00 53.06 84 LYS A C 1
ATOM 653 O O . LYS A 1 84 ? 4.619 13.879 9.366 1.00 53.06 84 LYS A O 1
ATOM 658 N N . LEU A 1 85 ? 4.616 13.472 7.156 1.00 46.94 85 LEU A N 1
ATOM 659 C CA . LEU A 1 85 ? 3.280 12.889 7.091 1.00 46.94 85 LEU A CA 1
ATOM 660 C C . LEU A 1 85 ? 3.241 11.480 7.700 1.00 46.94 85 LEU A C 1
ATOM 662 O O . LEU A 1 85 ? 2.362 11.229 8.506 1.00 46.94 85 LEU A O 1
ATOM 666 N N . ASP A 1 86 ? 4.222 10.620 7.431 1.00 50.00 86 ASP A N 1
ATOM 667 C CA . ASP A 1 86 ? 4.395 9.299 8.052 1.00 50.00 86 ASP A CA 1
ATOM 668 C C . ASP A 1 86 ? 4.592 9.422 9.567 1.00 50.00 86 ASP A C 1
ATOM 670 O O . ASP A 1 86 ? 4.061 8.624 10.329 1.00 50.00 86 ASP A O 1
ATOM 674 N N . GLN A 1 87 ? 5.310 10.450 10.033 1.00 55.44 87 GLN A N 1
ATOM 675 C CA . GLN A 1 87 ? 5.435 10.743 11.464 1.00 55.44 87 GLN A CA 1
ATOM 676 C C . GLN A 1 87 ? 4.111 11.208 12.079 1.00 55.44 87 GLN A C 1
ATOM 678 O O . GLN A 1 87 ? 3.763 10.770 13.170 1.00 55.44 87 GLN A O 1
ATOM 683 N N . LEU A 1 88 ? 3.359 12.074 11.395 1.00 54.66 88 LEU A N 1
ATOM 684 C CA . LEU A 1 88 ? 2.053 12.552 11.864 1.00 54.66 88 LEU A CA 1
ATOM 685 C C . LEU A 1 88 ? 0.985 11.447 11.844 1.00 54.66 88 LEU A C 1
ATOM 687 O O . LEU A 1 88 ? 0.183 11.354 12.771 1.00 54.66 88 LEU A O 1
ATOM 691 N N . ILE A 1 89 ? 0.985 10.606 10.810 1.00 59.56 89 ILE A N 1
ATOM 692 C CA . ILE A 1 89 ? 0.113 9.436 10.685 1.00 59.56 89 ILE A CA 1
ATOM 693 C C . ILE A 1 89 ? 0.501 8.402 11.743 1.00 59.56 89 ILE A C 1
ATOM 695 O O . ILE A 1 89 ? -0.361 7.995 12.510 1.00 59.56 89 ILE A O 1
ATOM 699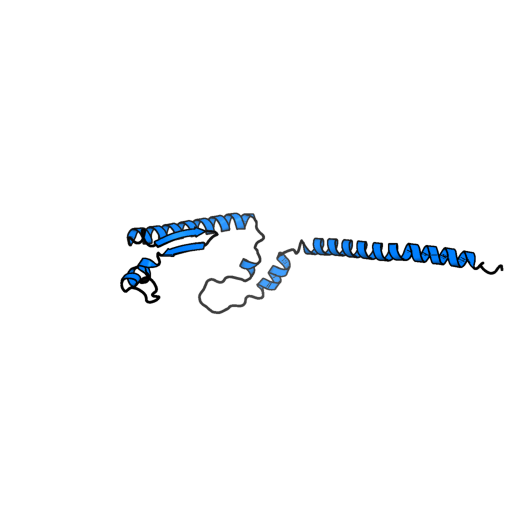 N N . GLY A 1 90 ? 1.789 8.079 11.880 1.00 59.16 90 GLY A N 1
ATOM 700 C CA . GLY A 1 90 ? 2.277 7.142 12.891 1.00 59.16 90 GLY A CA 1
ATOM 701 C C . GLY A 1 90 ? 1.977 7.591 14.324 1.00 59.16 90 GLY A C 1
ATOM 702 O O . GLY A 1 90 ? 1.631 6.766 15.162 1.00 59.16 90 GLY A O 1
ATOM 703 N N . MET A 1 91 ? 2.027 8.896 14.618 1.00 57.28 91 MET A N 1
ATOM 704 C CA . MET A 1 91 ? 1.588 9.433 15.915 1.00 57.28 91 MET A CA 1
ATOM 705 C C . MET A 1 91 ? 0.087 9.221 16.137 1.00 57.28 91 MET A C 1
ATOM 707 O O . MET A 1 91 ? -0.314 8.710 17.179 1.00 57.28 91 MET A O 1
ATOM 711 N N . ARG A 1 92 ? -0.740 9.541 15.137 1.00 64.00 92 ARG A N 1
ATOM 712 C CA . ARG A 1 92 ? -2.195 9.369 15.222 1.00 64.00 92 ARG A CA 1
ATOM 713 C C . ARG A 1 92 ? -2.603 7.895 15.334 1.00 64.00 92 ARG A C 1
ATOM 715 O O . ARG A 1 92 ? -3.547 7.581 16.048 1.00 64.00 92 ARG A O 1
ATOM 722 N N . GLU A 1 93 ? -1.895 6.994 14.662 1.00 66.75 93 GLU A N 1
ATOM 723 C CA . GLU A 1 93 ? -2.104 5.544 14.742 1.00 66.75 93 GLU A CA 1
ATOM 724 C C . GLU A 1 93 ? -1.772 4.994 16.136 1.00 66.75 93 GLU A C 1
ATOM 726 O O . GLU A 1 93 ? -2.538 4.200 16.684 1.00 66.75 93 GLU A O 1
ATOM 731 N N . VAL A 1 94 ? -0.673 5.462 16.738 1.00 69.94 94 VAL A N 1
ATOM 732 C CA . VAL A 1 94 ? -0.283 5.097 18.110 1.00 69.94 94 VAL A CA 1
ATOM 733 C C . VAL A 1 94 ? -1.304 5.603 19.129 1.00 69.94 94 VAL A C 1
ATOM 735 O O . VAL A 1 94 ? -1.651 4.869 20.057 1.00 69.94 94 VAL A O 1
ATOM 738 N N . ASP A 1 95 ? -1.813 6.823 18.952 1.00 79.19 95 ASP A N 1
ATOM 739 C CA . ASP A 1 95 ? -2.815 7.400 19.849 1.00 79.19 95 ASP A CA 1
ATOM 740 C C . ASP A 1 95 ? -4.128 6.604 19.818 1.00 79.19 95 ASP A C 1
ATOM 742 O O . ASP A 1 95 ? -4.651 6.243 20.874 1.00 79.19 95 ASP A O 1
ATOM 746 N N . ILE A 1 96 ? -4.609 6.236 18.624 1.00 80.69 96 ILE A N 1
ATOM 747 C CA . ILE A 1 96 ? -5.833 5.433 18.464 1.00 80.69 96 ILE A CA 1
ATOM 748 C C . ILE A 1 96 ? -5.644 4.027 19.051 1.00 80.69 96 ILE A C 1
ATOM 750 O O . ILE A 1 96 ? -6.518 3.525 19.757 1.00 80.69 96 ILE A O 1
ATOM 754 N N . PHE A 1 97 ? -4.498 3.382 18.808 1.00 81.19 97 PHE A N 1
ATOM 755 C CA . PHE A 1 97 ? -4.211 2.064 19.381 1.00 81.19 97 PHE A CA 1
ATOM 756 C C . PHE A 1 97 ? -4.222 2.094 20.916 1.00 81.19 97 PHE A C 1
ATOM 758 O O . PHE A 1 97 ? -4.773 1.205 21.568 1.00 81.19 97 PHE A O 1
ATOM 765 N N . LYS A 1 98 ? -3.653 3.148 21.508 1.00 84.50 98 LYS A N 1
ATOM 766 C CA . LYS A 1 98 ? -3.631 3.345 22.958 1.00 84.50 98 LYS A CA 1
ATOM 767 C C . LYS A 1 98 ? -5.025 3.600 23.535 1.00 84.50 98 LYS A C 1
ATOM 769 O O . LYS A 1 98 ? -5.324 3.105 24.624 1.00 84.50 98 LYS A O 1
ATOM 774 N N . GLU A 1 99 ? -5.867 4.345 22.824 1.00 85.31 99 GLU A N 1
ATOM 775 C CA . GLU A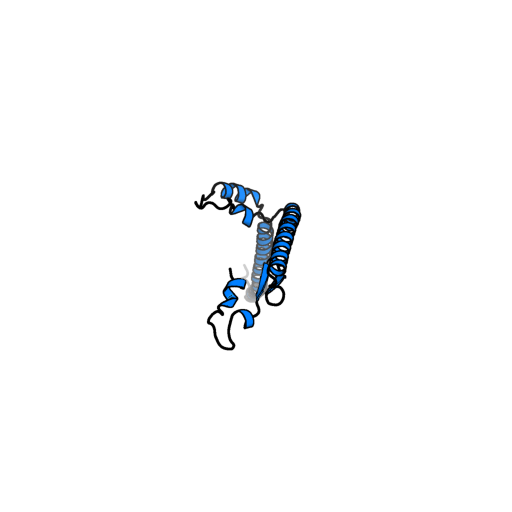 1 99 ? -7.263 4.592 23.200 1.00 85.31 99 GLU A CA 1
ATOM 776 C C . GLU A 1 99 ? -8.076 3.291 23.202 1.00 85.31 99 GLU A C 1
ATOM 778 O O . GLU A 1 99 ? -8.716 2.968 24.202 1.00 85.31 99 GLU A O 1
ATOM 783 N N . ILE A 1 100 ? -7.952 2.482 22.146 1.00 86.25 100 ILE A N 1
ATOM 784 C CA . ILE A 1 100 ? -8.606 1.168 22.048 1.00 86.25 100 ILE A CA 1
ATOM 785 C C . ILE A 1 100 ? -8.149 0.240 23.172 1.00 86.25 100 ILE A C 1
ATOM 787 O O . ILE A 1 100 ? -8.975 -0.381 23.838 1.00 86.25 100 ILE A O 1
ATOM 791 N N . ASN A 1 101 ? -6.842 0.167 23.433 1.00 85.94 101 ASN A N 1
ATOM 792 C CA . ASN A 1 101 ? -6.322 -0.717 24.472 1.00 85.94 101 ASN A CA 1
ATOM 793 C C . ASN A 1 101 ? -6.761 -0.279 25.885 1.00 85.94 101 ASN A C 1
ATOM 795 O O . ASN A 1 101 ? -7.008 -1.111 26.762 1.00 85.94 101 ASN A O 1
ATOM 799 N N . SER A 1 102 ? -6.912 1.032 26.098 1.00 87.06 102 SER A N 1
ATOM 800 C CA . SER A 1 102 ? -7.476 1.581 27.337 1.00 87.06 102 SER A CA 1
ATOM 801 C C . SER A 1 102 ? -8.954 1.214 27.485 1.00 87.06 102 SER A C 1
ATOM 803 O O . SER A 1 102 ? -9.353 0.769 28.557 1.00 87.06 102 SER A O 1
ATOM 805 N N . PHE A 1 103 ? -9.742 1.311 26.409 1.00 85.94 103 PHE A N 1
ATOM 806 C CA . PHE A 1 103 ? -11.160 0.939 26.406 1.00 85.94 103 PHE A CA 1
ATOM 807 C C . PHE A 1 103 ? -11.378 -0.555 26.693 1.00 85.94 103 PHE A C 1
ATOM 809 O O . PHE A 1 103 ? -12.215 -0.908 27.523 1.00 85.94 103 PHE A O 1
ATOM 816 N N . ILE A 1 104 ? -10.585 -1.436 26.071 1.00 85.94 104 ILE A N 1
ATOM 817 C CA . ILE A 1 104 ? -10.624 -2.889 26.316 1.00 85.94 104 ILE A CA 1
ATOM 818 C C . ILE A 1 104 ? -10.318 -3.197 27.788 1.00 85.94 104 ILE A C 1
ATOM 820 O O . ILE A 1 104 ? -11.012 -3.999 28.417 1.00 85.94 104 ILE A O 1
ATOM 824 N N . SER A 1 105 ? -9.312 -2.527 28.355 1.00 85.31 105 SER A N 1
ATOM 825 C CA . SER A 1 105 ? -8.913 -2.710 29.755 1.00 85.31 105 SER A CA 1
ATOM 826 C C . SER A 1 105 ? -9.967 -2.182 30.734 1.00 85.31 105 SER A C 1
ATOM 828 O O . SER A 1 105 ? -10.283 -2.848 31.716 1.00 85.31 105 SER A O 1
ATOM 830 N N . GLU A 1 106 ? -10.543 -1.008 30.463 1.00 85.31 106 GLU A N 1
ATOM 831 C CA . GLU A 1 106 ? -11.573 -0.382 31.303 1.00 85.31 106 GLU A CA 1
ATOM 832 C C . GLU A 1 106 ? -12.867 -1.202 31.334 1.00 85.31 106 GLU A C 1
ATOM 834 O O . GLU A 1 106 ? -13.502 -1.335 32.381 1.00 85.31 106 GLU A O 1
ATOM 839 N N . LYS A 1 107 ? -13.245 -1.791 30.197 1.00 81.56 107 LYS A N 1
ATOM 840 C CA . LYS A 1 107 ? -14.425 -2.656 30.081 1.00 81.56 107 LYS A CA 1
ATOM 841 C C . LYS A 1 107 ? -14.184 -4.089 30.557 1.00 81.56 107 LYS A C 1
ATOM 843 O O . LYS A 1 107 ? -15.124 -4.877 30.552 1.00 81.56 107 LYS A O 1
ATOM 848 N N . GLY A 1 108 ? -12.963 -4.428 30.981 1.00 81.00 108 GLY A N 1
ATOM 849 C CA . GLY A 1 108 ? -12.613 -5.777 31.433 1.00 81.00 108 GLY A CA 1
ATOM 850 C C . GLY A 1 108 ? -12.644 -6.823 30.315 1.00 81.00 108 GLY A C 1
ATOM 851 O O . GLY A 1 108 ? -12.785 -8.006 30.594 1.00 81.00 108 GLY A O 1
ATOM 852 N N . LEU A 1 109 ? -12.518 -6.396 29.055 1.00 82.38 109 LEU A N 1
ATOM 853 C CA . LEU A 1 109 ? -12.605 -7.255 27.870 1.00 82.38 109 LEU A CA 1
ATOM 854 C C . LEU A 1 109 ? -11.259 -7.884 27.480 1.00 82.38 109 LEU A C 1
ATOM 856 O O . LEU A 1 109 ? -11.201 -8.637 26.515 1.00 82.38 109 LEU A O 1
ATOM 860 N N . GLY A 1 110 ? -10.177 -7.583 28.203 1.00 77.81 110 GLY A N 1
ATOM 861 C CA . GLY A 1 110 ? -8.809 -7.954 27.818 1.00 77.81 110 GLY A CA 1
ATOM 862 C C . GLY A 1 110 ? -8.510 -9.456 27.761 1.00 77.81 110 GLY A C 1
ATOM 863 O O . GLY A 1 110 ? -7.520 -9.832 27.148 1.00 77.81 110 GLY A O 1
ATOM 864 N N . GLU A 1 111 ? -9.340 -10.312 28.366 1.00 79.19 111 GLU A N 1
ATOM 865 C CA . GLU A 1 111 ? -9.204 -11.774 28.239 1.00 79.19 111 GLU A CA 1
ATOM 866 C C . GLU A 1 111 ? -9.846 -12.325 26.959 1.00 79.19 111 GLU A C 1
ATOM 868 O O . GLU A 1 111 ? -9.473 -13.400 26.503 1.00 79.19 111 GLU A O 1
ATOM 873 N N . SER A 1 112 ? -10.796 -11.598 26.367 1.00 82.25 112 SER A N 1
ATOM 874 C CA . SER A 1 112 ? -11.601 -12.078 25.235 1.00 82.25 112 SER A CA 1
ATOM 875 C C . SER A 1 112 ? -11.424 -11.245 23.967 1.00 82.25 112 SER A C 1
ATOM 877 O O . SER A 1 112 ? -11.818 -11.687 22.887 1.00 82.25 112 SER A O 1
ATOM 879 N N . VAL A 1 113 ? -10.859 -10.040 24.089 1.00 87.69 113 VAL A N 1
ATOM 88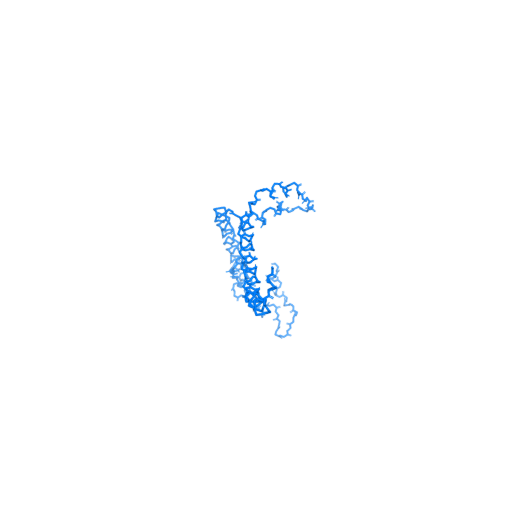0 C CA . VAL A 1 113 ? -10.615 -9.095 22.999 1.00 87.69 113 VAL A CA 1
ATOM 881 C C . VAL A 1 113 ? -9.162 -8.642 23.031 1.00 87.69 113 VAL A C 1
ATOM 883 O O . VAL A 1 113 ? -8.707 -8.017 23.986 1.00 87.69 113 VAL A O 1
ATOM 886 N N . GLU A 1 114 ? -8.453 -8.890 21.938 1.00 87.56 114 GLU A N 1
ATOM 887 C CA . GLU A 1 114 ? -7.084 -8.441 21.718 1.00 87.56 114 GLU A CA 1
ATOM 888 C C . GLU A 1 114 ? -7.055 -7.437 20.564 1.00 87.56 114 GLU A C 1
ATOM 890 O O . GLU A 1 114 ? -7.683 -7.644 19.525 1.00 87.56 114 GLU A O 1
ATOM 895 N N . ALA A 1 115 ? -6.302 -6.350 20.721 1.00 86.50 115 ALA A N 1
ATOM 896 C CA . ALA A 1 115 ? -6.023 -5.418 19.636 1.00 86.50 115 ALA A CA 1
ATOM 897 C C . ALA A 1 115 ? -4.565 -5.578 19.193 1.00 86.50 115 ALA A C 1
ATOM 899 O O . ALA A 1 115 ? -3.645 -5.455 20.000 1.00 86.50 115 ALA A O 1
ATOM 900 N N . GLU A 1 116 ? -4.347 -5.804 17.902 1.00 85.12 116 GLU A N 1
ATOM 901 C CA . GLU A 1 116 ? -3.024 -5.856 17.284 1.00 85.12 116 GLU A CA 1
ATOM 902 C C . GLU A 1 116 ? -2.887 -4.724 16.263 1.00 85.12 116 GLU A C 1
ATOM 904 O O . GLU A 1 116 ? -3.825 -4.420 15.523 1.00 85.12 116 GLU A O 1
ATOM 909 N N . PHE A 1 117 ? -1.714 -4.094 16.212 1.00 77.56 117 PHE A N 1
ATOM 910 C CA . PHE A 1 117 ? -1.392 -3.117 15.180 1.00 77.56 117 PHE A CA 1
ATOM 911 C C . PHE A 1 117 ? -0.427 -3.714 14.157 1.00 77.56 117 PHE A C 1
ATOM 913 O O . PHE A 1 117 ? 0.733 -3.994 14.466 1.00 77.56 117 PHE A O 1
ATOM 920 N N . THR A 1 118 ? -0.892 -3.853 12.917 1.00 76.50 118 THR A N 1
ATOM 921 C CA . THR A 1 118 ? -0.133 -4.504 11.847 1.00 76.50 118 THR A CA 1
ATOM 922 C C . THR A 1 118 ? -0.336 -3.741 10.543 1.00 76.50 118 THR A C 1
ATOM 924 O O . THR A 1 118 ? -1.461 -3.568 10.081 1.00 76.50 118 THR A O 1
ATOM 927 N N . GLN A 1 119 ? 0.759 -3.293 9.917 1.00 73.62 119 GLN A N 1
ATOM 928 C CA . GLN A 1 119 ? 0.743 -2.639 8.595 1.00 73.62 119 GLN A CA 1
ATOM 929 C C . GLN A 1 119 ? -0.220 -1.433 8.483 1.00 73.62 119 GLN A C 1
ATOM 931 O O . GLN A 1 119 ? -0.931 -1.303 7.486 1.00 73.62 119 GLN A O 1
ATOM 936 N N . GLY A 1 120 ? -0.277 -0.559 9.494 1.00 71.56 120 GLY A N 1
ATOM 937 C CA . GLY A 1 120 ? -1.172 0.611 9.464 1.00 71.56 120 GLY A CA 1
ATOM 938 C C . GLY A 1 120 ? -2.647 0.273 9.708 1.00 71.56 120 GLY A C 1
ATOM 939 O O . GLY A 1 120 ? -3.526 1.094 9.458 1.00 71.56 120 GLY A O 1
ATOM 940 N N . LYS A 1 121 ? -2.949 -0.950 10.157 1.00 75.94 121 LYS A N 1
ATOM 941 C CA . LYS A 1 121 ? -4.303 -1.398 10.489 1.00 75.94 121 LYS A CA 1
ATOM 942 C C . LYS A 1 121 ? -4.359 -1.837 11.938 1.00 75.94 121 LYS A C 1
ATOM 944 O O . LYS A 1 121 ? -3.443 -2.487 12.436 1.00 75.94 121 LYS A O 1
ATOM 949 N N . ILE A 1 122 ? -5.473 -1.515 12.580 1.00 81.62 122 ILE A N 1
ATOM 950 C CA . ILE A 1 122 ? -5.813 -2.042 13.896 1.00 81.62 122 ILE A CA 1
ATOM 951 C C . ILE A 1 122 ? -6.709 -3.254 13.669 1.00 81.62 122 ILE A C 1
ATOM 953 O O . ILE A 1 122 ? -7.774 -3.146 13.061 1.00 81.62 122 ILE A O 1
ATOM 957 N N . VAL A 1 123 ? -6.246 -4.414 14.117 1.00 87.56 123 VAL A N 1
ATOM 958 C CA . VAL A 1 123 ? -6.957 -5.685 14.035 1.00 87.56 123 VAL A CA 1
ATOM 959 C C . VAL A 1 123 ? -7.471 -6.015 15.426 1.00 87.56 123 VAL A C 1
ATOM 961 O O . VAL A 1 123 ? -6.687 -6.231 16.343 1.00 87.56 123 VAL A O 1
ATOM 964 N N . LEU A 1 124 ? -8.793 -6.054 15.574 1.00 87.31 124 LEU A N 1
ATOM 965 C CA . LEU A 1 124 ? -9.452 -6.532 16.785 1.00 87.31 124 LEU A CA 1
ATOM 966 C C . LEU A 1 124 ? -9.746 -8.022 16.625 1.00 87.31 124 LEU A C 1
ATOM 968 O O . LEU A 1 124 ? -10.454 -8.430 15.702 1.00 87.31 124 LEU A O 1
ATOM 972 N N . ARG A 1 125 ? -9.185 -8.833 17.514 1.00 88.69 125 ARG A N 1
ATOM 973 C CA . ARG A 1 125 ? -9.424 -10.268 17.604 1.00 88.69 125 ARG A CA 1
ATOM 974 C C . ARG A 1 125 ? -10.320 -10.521 18.803 1.00 88.69 125 ARG A C 1
ATOM 976 O O . ARG A 1 125 ? -9.955 -10.183 19.919 1.00 88.69 125 ARG A O 1
ATOM 983 N N . VAL A 1 126 ? -11.473 -11.127 18.556 1.00 89.81 126 VAL A N 1
ATOM 984 C CA . VAL A 1 126 ? -12.425 -11.516 19.600 1.00 89.81 126 VAL A CA 1
ATOM 985 C C . VAL A 1 126 ? -12.509 -13.035 19.633 1.00 89.81 126 VAL A C 1
ATOM 987 O O . VAL A 1 126 ? -12.567 -13.670 18.575 1.00 89.81 126 VAL A O 1
ATOM 990 N N . GLU A 1 127 ? -12.487 -13.626 20.823 1.00 88.31 127 GLU A N 1
ATOM 991 C CA . GLU A 1 127 ? -12.645 -15.069 20.975 1.00 88.31 127 GLU A CA 1
ATOM 992 C C . GLU A 1 127 ? -14.051 -15.510 20.528 1.00 88.31 127 GLU A C 1
ATOM 994 O O . GLU A 1 127 ? -15.060 -14.894 20.857 1.00 88.31 127 GLU A O 1
ATOM 999 N N . GLY A 1 128 ? -14.147 -16.588 19.749 1.00 86.19 128 GLY A N 1
ATOM 1000 C CA . GLY A 1 128 ? -15.445 -17.048 19.241 1.00 86.19 128 GLY A CA 1
ATOM 1001 C C . GLY A 1 128 ? -16.375 -17.573 20.340 1.00 86.19 128 GLY A C 1
ATOM 1002 O O . GLY A 1 128 ? -17.586 -17.425 20.223 1.00 86.19 128 GLY A O 1
ATOM 1003 N N . SER A 1 129 ? -15.815 -18.139 21.411 1.00 87.19 129 SER A N 1
ATOM 1004 C CA . SER A 1 129 ? -16.551 -18.721 22.544 1.00 87.19 129 SER A CA 1
ATOM 1005 C C . SER A 1 129 ? -17.351 -17.688 23.343 1.00 87.19 129 SER A C 1
ATOM 1007 O O . SER A 1 129 ? -18.343 -18.047 23.968 1.00 87.19 129 SER A O 1
ATOM 1009 N N . VAL A 1 130 ? -16.953 -16.411 23.296 1.00 87.00 130 VAL A N 1
ATOM 1010 C CA . VAL A 1 130 ? -17.686 -15.317 23.954 1.00 87.00 130 VAL A CA 1
ATOM 1011 C C . VAL A 1 130 ? -18.784 -14.719 23.077 1.00 87.00 130 VAL A C 1
ATOM 1013 O O . VAL A 1 130 ? -19.619 -13.957 23.559 1.00 87.00 130 VAL A O 1
ATOM 1016 N N . LEU A 1 131 ? -18.798 -15.058 21.785 1.00 89.50 131 LEU A N 1
ATOM 1017 C CA . LEU A 1 131 ? -19.796 -14.585 20.828 1.00 89.50 131 LEU A CA 1
ATOM 1018 C C . LEU A 1 131 ? -20.828 -15.661 20.481 1.00 89.50 131 LEU A C 1
ATOM 1020 O O . LEU A 1 131 ? -21.986 -15.319 20.249 1.00 89.50 131 LEU A O 1
ATOM 1024 N N . PHE A 1 132 ? -20.424 -16.933 20.447 1.00 92.19 132 PHE A N 1
ATOM 1025 C CA . PHE A 1 132 ? -21.226 -18.038 19.927 1.00 92.19 132 PHE A CA 1
ATOM 1026 C C . PHE A 1 132 ? -21.096 -19.299 20.781 1.00 92.19 132 PHE A C 1
ATOM 1028 O O . PHE A 1 132 ? -20.017 -19.630 21.277 1.00 92.19 132 PHE A O 1
ATOM 1035 N N . ASP A 1 133 ? -22.179 -20.072 20.840 1.00 91.69 133 ASP A N 1
ATOM 1036 C CA . ASP A 1 133 ? -22.121 -21.460 21.293 1.00 91.69 133 ASP A CA 1
ATOM 1037 C C . ASP A 1 133 ? -21.351 -22.348 20.300 1.00 91.69 133 ASP A C 1
ATOM 1039 O O . ASP A 1 133 ? -21.263 -22.079 19.097 1.00 91.69 133 ASP A O 1
ATOM 1043 N N . SER A 1 134 ? -20.808 -23.463 20.795 1.00 91.75 134 SER A N 1
ATOM 1044 C CA . SER A 1 134 ? -20.066 -24.412 19.961 1.00 91.75 134 SER A CA 1
ATOM 1045 C C . SER A 1 134 ? -20.936 -24.955 18.820 1.00 91.75 134 SER A C 1
ATOM 1047 O O . SER A 1 134 ? -21.932 -25.639 19.047 1.00 91.75 134 SER A O 1
ATOM 1049 N N . GLY A 1 135 ? -20.543 -24.660 17.577 1.00 91.19 135 GLY A N 1
ATOM 1050 C CA . GLY A 1 135 ? -21.265 -25.092 16.377 1.00 91.19 135 GLY A CA 1
ATOM 1051 C C . GLY A 1 135 ? -22.510 -24.264 16.036 1.00 91.19 135 GLY A C 1
ATOM 1052 O O . GLY A 1 135 ? -23.225 -24.630 15.105 1.00 91.19 135 GLY A O 1
ATOM 1053 N N . ALA A 1 136 ? -22.760 -23.163 16.747 1.00 91.06 136 ALA A N 1
ATOM 1054 C CA . ALA A 1 136 ? -23.815 -22.205 16.441 1.00 91.06 136 ALA A CA 1
ATOM 1055 C C . ALA A 1 136 ? -23.245 -20.944 15.769 1.00 91.06 136 ALA A C 1
ATOM 1057 O O . ALA A 1 136 ? -22.046 -20.673 15.824 1.00 91.06 136 ALA A O 1
ATOM 1058 N N . ALA A 1 137 ? -24.120 -20.172 15.126 1.00 90.12 137 ALA A N 1
ATOM 1059 C CA . ALA A 1 137 ? -23.800 -18.854 14.567 1.00 90.12 137 ALA A CA 1
ATOM 1060 C C . ALA A 1 137 ? -24.698 -17.741 15.137 1.00 90.12 137 ALA A C 1
ATOM 1062 O O . ALA A 1 137 ? -24.575 -16.582 14.740 1.00 90.12 137 ALA A O 1
ATOM 1063 N N . ASP A 1 138 ? -25.599 -18.091 16.058 1.00 92.31 138 ASP A N 1
ATOM 1064 C CA . ASP A 1 138 ? -26.440 -17.139 16.771 1.00 92.31 138 ASP A CA 1
ATOM 1065 C C . ASP A 1 138 ? -25.632 -16.486 17.897 1.00 92.31 138 ASP A C 1
ATOM 1067 O O . ASP A 1 138 ? -24.902 -17.165 18.622 1.00 92.31 138 ASP A O 1
ATOM 1071 N N . LEU A 1 139 ? -25.748 -15.162 18.024 1.00 89.56 139 LEU A N 1
ATOM 1072 C CA . LEU A 1 139 ? -25.016 -14.401 19.033 1.00 89.56 139 LEU A CA 1
ATOM 1073 C C . LEU A 1 139 ? -25.547 -14.695 20.438 1.00 89.56 139 LEU A C 1
ATOM 1075 O O . LEU A 1 139 ? -26.757 -14.647 20.680 1.00 89.56 139 LEU A O 1
ATOM 1079 N N . LEU A 1 140 ? -24.627 -14.912 21.377 1.00 87.50 140 LEU A N 1
ATOM 1080 C CA . LEU A 1 140 ? -24.946 -14.993 22.798 1.00 87.50 140 LEU A CA 1
ATOM 1081 C C . LEU A 1 140 ? -25.540 -13.656 23.283 1.00 87.50 140 LEU A C 1
ATOM 1083 O O . LEU A 1 140 ? -25.082 -12.592 22.863 1.00 87.50 140 LEU A O 1
ATOM 1087 N N . PRO A 1 141 ? -26.509 -13.662 24.217 1.00 85.19 141 PRO A N 1
ATOM 1088 C CA . PRO A 1 141 ? -27.026 -12.427 24.813 1.00 85.19 141 PRO A CA 1
ATOM 1089 C C . PRO A 1 141 ? -25.926 -11.555 25.442 1.00 85.19 141 PRO A C 1
ATOM 1091 O O . PRO A 1 141 ? -26.003 -10.329 25.408 1.00 85.19 141 PRO A O 1
ATOM 1094 N N . GLU A 1 142 ? -24.881 -12.193 25.971 1.00 79.56 142 GLU A N 1
ATOM 1095 C CA . GLU A 1 142 ? -23.718 -11.552 26.594 1.00 79.56 142 GLU A CA 1
ATOM 1096 C C . GLU A 1 142 ? -22.777 -10.899 25.567 1.00 79.56 142 GLU A C 1
ATOM 1098 O O . GLU A 1 142 ? -22.111 -9.912 25.887 1.00 79.56 142 GLU A O 1
ATOM 1103 N N . ALA A 1 143 ? -22.796 -11.358 24.306 1.00 82.06 143 ALA A N 1
ATOM 1104 C CA . ALA A 1 143 ? -22.009 -10.787 23.210 1.00 82.06 143 ALA A CA 1
ATOM 1105 C C . ALA A 1 143 ? -22.365 -9.317 22.940 1.00 82.06 143 ALA A C 1
ATOM 1107 O O . ALA A 1 143 ? -21.538 -8.551 22.441 1.00 82.06 143 ALA A O 1
ATOM 1108 N N . GLY A 1 144 ? -23.581 -8.899 23.314 1.00 77.00 144 GLY A N 1
ATOM 1109 C CA . GLY A 1 144 ? -24.016 -7.509 23.228 1.00 77.00 144 GLY A CA 1
ATOM 1110 C C . GLY A 1 144 ? -23.081 -6.548 23.961 1.00 77.00 144 GLY A C 1
ATOM 1111 O O . GLY A 1 144 ? -22.818 -5.472 23.448 1.00 77.00 144 GLY A O 1
ATOM 1112 N N . HIS A 1 145 ? -22.501 -6.952 25.095 1.00 76.31 145 HIS A N 1
ATOM 1113 C CA . HIS A 1 145 ? -21.582 -6.108 25.867 1.00 76.31 145 HIS A CA 1
ATOM 1114 C C . HIS A 1 145 ? -20.217 -5.896 25.197 1.00 76.31 145 HIS A C 1
ATOM 1116 O O . HIS A 1 145 ? -19.504 -4.961 25.555 1.00 76.31 145 HIS A O 1
ATOM 1122 N N . ILE A 1 146 ? -19.855 -6.760 24.246 1.00 79.56 146 ILE A N 1
ATOM 1123 C CA . ILE A 1 146 ? -18.588 -6.707 23.505 1.00 79.56 146 ILE A CA 1
ATOM 1124 C C . ILE A 1 146 ? -18.759 -5.908 22.206 1.00 79.56 146 ILE A C 1
ATOM 1126 O O . ILE A 1 146 ? -17.828 -5.245 21.754 1.00 79.56 146 ILE A O 1
ATOM 1130 N N . LEU A 1 147 ? -19.949 -5.977 21.602 1.00 80.81 147 LEU A N 1
ATOM 1131 C CA . LEU A 1 147 ? -20.247 -5.399 20.290 1.00 80.81 147 LEU A CA 1
ATOM 1132 C C . LEU A 1 147 ? -20.937 -4.021 20.344 1.00 80.81 147 LEU A C 1
ATOM 1134 O O . LEU A 1 147 ? -21.115 -3.416 19.284 1.00 80.81 147 LEU A O 1
ATOM 1138 N N . SER A 1 148 ? -21.352 -3.544 21.527 1.00 67.38 148 SER A N 1
ATOM 1139 C CA . SER A 1 148 ? -22.062 -2.264 21.727 1.00 67.38 148 SER A CA 1
ATOM 1140 C C . SER A 1 148 ? -21.178 -1.122 22.210 1.00 67.38 148 SER A C 1
ATOM 1142 O O . SER A 1 148 ? -20.416 -1.359 23.176 1.00 67.38 148 SER A O 1
#

pLDDT: mean 71.76, std 16.41, range [41.0, 95.25]

Secondary structure (DSSP, 8-state):
-PPPPHHHHHHHHHHHHHHHHHHHHHHHHHHHHHHHHHHHHHTT--HHHHHHHHHT------SSS----HHHHH-TT-HHHHHHHHHHHHHHHHHHHHHHHHHHHHTT-TTTEEEEEETTEEEEEE-GGGTB-TT--SBPGGGHHHH-

Organism: NCBI:txid412755

Radius of gyration: 34.37 Å; chains: 1; bounding box: 59×48×105 Å

Foldseek 3Di:
DDDDDPVVVVVVVVVVVVVVVVVVVVVVVVVVVVVVVVVVVVVDPPPPPVVVVCVVVQDPPDDPDDRDRPCVVVVPDDPVVVVVVCVVLVVVLVVVQVVVVVVCVVLVVPVFWDWDDDPS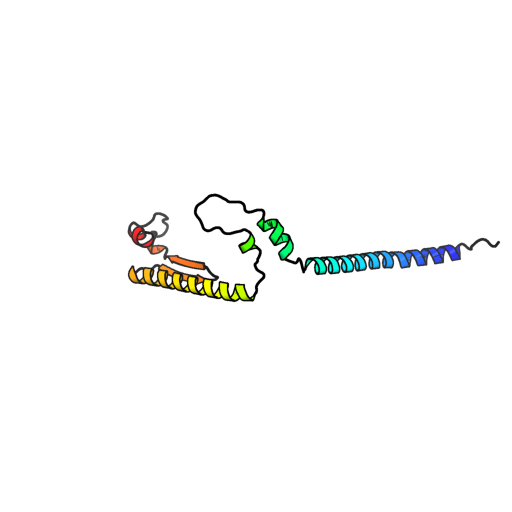DIDIGGHVVQQDDDPDPHGDPSCVSVVD

InterPro domains:
  IPR025713 Motility protein B-like, N-terminal domain [PF13677] (14-58)
  IPR036737 OmpA-like domain superfamily [G3DSA:3.30.1330.60] (80-148)

Sequence (148 aa):
MSEPKLSDLEEIAQTDARGAWLLTYADLVTLILVFFVLLFALSSIEMGNITDALKSFEITIGTETPKTTLFDIIETGSLEKRKKLDQLIGMREVDIFKEINSFISEKGLGESVEAEFTQGKIVLRVEGSVLFDSGAADLLPEAGHILS